Protein AF-A0A6G1IIV2-F1 (afdb_monomer_lite)

Foldseek 3Di:
DDPVPPDVVVLVVLVVVLVVLLVVLVVQLVVLPDDDPDDDPVSVVVSVVSNVVSVVSNVVSVVVVVVSVVVVVCCVVVPPPPPPDDVVVVVVVVVVVVVVVVVVVVVVPDPPPDDPDPDDDDDDD

Organism: NCBI:txid1168545

Sequence (125 aa):
MDPAKRNAAALHKRVDELVKYFIQHYQRVLQHAQEDQDSDYSRTAFKELSIKEDAMALVTTAQNTSMLIRDLQELWLFGSLDTLTDPADEEADKAKTLEIARLIETLATMPPKLLPQDGAREGET

Radius of gyration: 35.94 Å; chains: 1; bounding box: 97×42×79 Å

pLDDT: mean 77.43, std 17.55, range [36.38, 96.81]

Structure (mmCIF, N/CA/C/O backbone):
data_AF-A0A6G1IIV2-F1
#
_entry.id   AF-A0A6G1IIV2-F1
#
loop_
_atom_site.group_PDB
_atom_site.id
_atom_site.type_symbol
_atom_site.label_atom_id
_atom_site.label_alt_id
_atom_site.label_comp_id
_atom_site.label_asym_id
_atom_site.label_entity_id
_atom_site.label_seq_id
_atom_site.pdbx_PDB_ins_code
_atom_site.Cartn_x
_atom_site.Cartn_y
_atom_site.Cartn_z
_atom_site.occupancy
_atom_site.B_iso_or_equiv
_atom_site.auth_seq_id
_atom_site.auth_comp_id
_atom_site.auth_asym_id
_atom_site.auth_atom_id
_atom_site.pdbx_PDB_model_num
ATOM 1 N N . MET A 1 1 ? 21.285 1.313 -9.386 1.00 43.56 1 MET A N 1
ATOM 2 C CA . MET A 1 1 ? 20.020 0.639 -9.012 1.00 43.56 1 MET A CA 1
ATOM 3 C C . MET A 1 1 ? 19.660 -0.302 -10.149 1.00 43.56 1 MET A C 1
ATOM 5 O O . MET A 1 1 ? 19.750 0.129 -11.287 1.00 43.56 1 MET A O 1
ATOM 9 N N . ASP A 1 2 ? 19.360 -1.569 -9.862 1.00 37.19 2 ASP A N 1
ATOM 10 C CA . ASP A 1 2 ? 19.326 -2.653 -10.858 1.00 37.19 2 ASP A CA 1
ATOM 11 C C . ASP A 1 2 ? 17.887 -2.907 -11.385 1.00 37.19 2 ASP A C 1
ATOM 13 O O . ASP A 1 2 ? 17.022 -3.324 -10.603 1.00 37.19 2 ASP A O 1
ATOM 17 N N . PRO A 1 3 ? 17.588 -2.626 -12.669 1.00 52.75 3 PRO A N 1
ATOM 18 C CA . PRO A 1 3 ? 16.234 -2.658 -13.237 1.00 52.75 3 PRO A CA 1
ATOM 19 C C . PRO A 1 3 ? 15.627 -4.067 -13.330 1.00 52.75 3 PRO A C 1
ATOM 21 O O . PRO A 1 3 ? 14.405 -4.206 -13.320 1.00 52.75 3 PRO A O 1
ATOM 24 N N . ALA A 1 4 ? 16.448 -5.122 -13.318 1.00 47.78 4 ALA A N 1
ATOM 25 C CA . ALA A 1 4 ? 16.001 -6.514 -13.428 1.00 47.78 4 ALA A CA 1
ATOM 26 C C . ALA A 1 4 ? 15.231 -7.034 -12.192 1.00 47.78 4 ALA A C 1
ATOM 28 O O . ALA A 1 4 ? 14.590 -8.082 -12.247 1.00 47.78 4 ALA A O 1
ATOM 29 N N . LYS A 1 5 ? 15.264 -6.304 -11.067 1.00 49.09 5 LYS A N 1
ATOM 30 C CA . LYS A 1 5 ? 14.546 -6.664 -9.829 1.00 49.09 5 LYS A CA 1
ATOM 31 C C . LYS A 1 5 ? 13.143 -6.053 -9.721 1.00 49.09 5 LYS A C 1
ATOM 33 O O . LYS A 1 5 ? 12.403 -6.409 -8.803 1.00 49.09 5 LYS A O 1
ATOM 38 N N . ARG A 1 6 ? 12.733 -5.184 -10.656 1.00 57.06 6 ARG A N 1
ATOM 39 C CA . ARG A 1 6 ? 11.341 -4.714 -10.789 1.00 57.06 6 ARG A CA 1
ATOM 40 C C . ARG A 1 6 ? 10.498 -5.805 -11.468 1.00 57.06 6 ARG A C 1
ATOM 42 O O . ARG A 1 6 ? 10.149 -5.724 -12.637 1.00 57.06 6 ARG A O 1
ATOM 49 N N . ASN A 1 7 ? 10.206 -6.865 -10.716 1.00 66.69 7 ASN A N 1
ATOM 50 C CA . ASN A 1 7 ? 9.341 -7.965 -11.136 1.00 66.69 7 ASN A CA 1
ATOM 51 C C . ASN A 1 7 ? 7.870 -7.514 -11.064 1.00 66.69 7 ASN A C 1
ATOM 53 O O . ASN A 1 7 ? 7.401 -7.143 -9.987 1.00 66.69 7 ASN A O 1
ATOM 57 N N . ALA A 1 8 ? 7.137 -7.564 -12.180 1.00 71.62 8 ALA A N 1
ATOM 58 C CA . ALA A 1 8 ? 5.707 -7.239 -12.246 1.00 71.62 8 ALA A CA 1
ATOM 59 C C . ALA A 1 8 ? 4.875 -7.953 -11.159 1.00 71.62 8 ALA A C 1
ATOM 61 O O . ALA A 1 8 ? 3.930 -7.380 -10.622 1.00 71.62 8 ALA A O 1
ATOM 62 N N . ALA A 1 9 ? 5.274 -9.160 -10.744 1.00 75.19 9 ALA A N 1
ATOM 63 C CA . ALA A 1 9 ? 4.631 -9.886 -9.652 1.00 75.19 9 ALA A CA 1
ATOM 64 C C . ALA A 1 9 ? 4.723 -9.157 -8.297 1.00 75.19 9 ALA A C 1
ATOM 66 O O . ALA A 1 9 ? 3.773 -9.177 -7.517 1.00 75.19 9 ALA A O 1
ATOM 67 N N . ALA A 1 10 ? 5.842 -8.482 -8.009 1.00 80.00 10 ALA A N 1
ATOM 68 C CA . ALA A 1 10 ? 6.000 -7.704 -6.780 1.00 80.00 10 ALA A CA 1
ATOM 69 C C . ALA A 1 10 ? 5.112 -6.450 -6.785 1.00 80.00 10 ALA A C 1
ATOM 71 O O . ALA A 1 10 ? 4.582 -6.067 -5.743 1.00 80.00 10 ALA A O 1
ATOM 72 N N . LEU A 1 11 ? 4.913 -5.843 -7.960 1.00 83.38 11 LEU A N 1
ATOM 73 C CA . LEU A 1 11 ? 4.000 -4.718 -8.129 1.00 83.38 11 LEU A CA 1
ATOM 74 C C . LEU A 1 11 ? 2.549 -5.141 -7.884 1.00 83.38 11 LEU A C 1
ATOM 76 O O . LEU A 1 11 ? 1.868 -4.513 -7.079 1.00 83.38 11 LEU A O 1
ATOM 80 N N . HIS A 1 12 ? 2.101 -6.218 -8.535 1.00 85.62 12 HIS A N 1
ATOM 81 C CA . HIS A 1 12 ? 0.754 -6.755 -8.335 1.00 85.62 12 HIS A CA 1
ATOM 82 C C . HIS A 1 12 ? 0.499 -7.094 -6.867 1.00 85.62 12 HIS A C 1
ATOM 84 O O . HIS A 1 12 ? -0.488 -6.638 -6.301 1.00 85.62 12 HIS A O 1
ATOM 90 N N . LYS A 1 13 ? 1.454 -7.761 -6.209 1.00 89.44 13 LYS A N 1
ATOM 91 C CA . LYS A 1 13 ? 1.370 -8.041 -4.773 1.00 89.44 13 LYS A CA 1
ATOM 92 C C . LYS A 1 13 ? 1.197 -6.767 -3.936 1.00 89.44 13 LYS A C 1
ATOM 94 O O . LYS A 1 13 ? 0.378 -6.748 -3.023 1.00 89.44 13 LYS A O 1
ATOM 99 N N . ARG A 1 14 ? 1.938 -5.697 -4.245 1.00 88.12 14 ARG A N 1
ATOM 100 C CA . ARG A 1 14 ? 1.838 -4.413 -3.527 1.00 88.12 14 ARG A CA 1
ATOM 101 C C . ARG A 1 14 ? 0.482 -3.733 -3.752 1.00 88.12 14 ARG A C 1
ATOM 103 O O . ARG A 1 14 ? -0.053 -3.144 -2.818 1.00 88.12 14 ARG A O 1
ATOM 110 N N . VAL A 1 15 ? -0.085 -3.833 -4.956 1.00 92.06 15 VAL A N 1
ATOM 111 C CA . VAL A 1 15 ? -1.449 -3.357 -5.251 1.00 92.06 15 VAL A CA 1
ATOM 112 C C . VAL A 1 15 ? -2.480 -4.141 -4.439 1.00 92.06 15 VAL A C 1
ATOM 114 O O . VAL A 1 15 ? -3.311 -3.532 -3.767 1.00 92.06 15 VAL A O 1
ATOM 117 N N . ASP A 1 16 ? -2.390 -5.471 -4.438 1.00 94.38 16 ASP A N 1
ATOM 118 C CA . ASP A 1 16 ? -3.313 -6.338 -3.698 1.00 94.38 16 ASP A CA 1
ATOM 119 C C . ASP A 1 16 ? -3.262 -6.066 -2.188 1.00 94.38 16 ASP A C 1
ATOM 121 O O . ASP A 1 16 ? -4.296 -5.998 -1.521 1.00 94.38 16 ASP A O 1
ATOM 125 N N . GLU A 1 17 ? -2.061 -5.857 -1.641 1.00 95.25 17 GLU A N 1
ATOM 126 C CA . GLU A 1 17 ? -1.867 -5.473 -0.242 1.00 95.25 17 GLU A CA 1
ATOM 127 C C . GLU A 1 17 ? -2.525 -4.124 0.077 1.00 95.25 17 GLU A C 1
ATOM 129 O O . GLU A 1 17 ? -3.247 -4.029 1.068 1.00 95.25 17 GLU A O 1
ATOM 134 N N . LEU A 1 18 ? -2.349 -3.100 -0.766 1.00 94.44 18 LEU A N 1
ATOM 135 C CA . LEU A 1 18 ? -2.985 -1.791 -0.566 1.00 94.44 18 LEU A CA 1
ATOM 136 C C . LEU A 1 18 ? -4.513 -1.885 -0.586 1.00 94.44 18 LEU A C 1
ATOM 138 O O . LEU A 1 18 ? -5.171 -1.345 0.303 1.00 94.44 18 LEU A O 1
ATOM 142 N N . VAL A 1 19 ? -5.083 -2.605 -1.558 1.00 94.56 19 VAL A N 1
ATOM 143 C CA . VAL A 1 19 ? -6.535 -2.832 -1.640 1.00 94.56 19 VAL A CA 1
ATOM 144 C C . VAL A 1 19 ? -7.035 -3.551 -0.388 1.00 94.56 19 VAL A C 1
ATOM 146 O O . VAL A 1 19 ? -8.034 -3.145 0.210 1.00 94.56 19 VAL A O 1
ATOM 149 N N . LYS A 1 20 ? -6.314 -4.585 0.055 1.00 96.81 20 LYS A N 1
ATOM 150 C CA . LYS A 1 20 ? -6.633 -5.307 1.287 1.00 96.81 20 LYS A CA 1
ATOM 151 C C . LYS A 1 20 ? -6.607 -4.383 2.505 1.00 96.81 20 LYS A C 1
ATOM 153 O O . LYS A 1 20 ? -7.542 -4.440 3.301 1.00 96.81 20 LYS A O 1
ATOM 158 N N . TYR A 1 21 ? -5.598 -3.523 2.645 1.00 95.44 21 TYR A N 1
ATOM 159 C CA . TYR A 1 21 ? -5.511 -2.584 3.767 1.00 95.44 21 TYR A CA 1
ATOM 160 C C . TYR A 1 21 ? -6.653 -1.568 3.766 1.00 95.44 21 TYR A C 1
ATOM 162 O O . TYR A 1 21 ? -7.255 -1.347 4.815 1.00 95.44 21 TYR A O 1
ATOM 170 N N . PHE A 1 22 ? -7.033 -1.021 2.607 1.00 94.88 22 PHE A N 1
ATOM 171 C CA . PHE A 1 22 ? -8.199 -0.137 2.508 1.00 94.88 22 PHE A CA 1
ATOM 172 C C . PHE A 1 22 ? -9.474 -0.798 3.028 1.00 94.88 22 PHE A C 1
ATOM 174 O O . PHE A 1 22 ? -10.173 -0.226 3.864 1.00 94.88 22 PHE A O 1
ATOM 181 N N . ILE A 1 23 ? -9.756 -2.014 2.554 1.00 96.19 23 ILE A N 1
ATOM 182 C CA . ILE A 1 23 ? -10.950 -2.761 2.959 1.00 96.19 23 ILE A CA 1
ATOM 183 C C . ILE A 1 23 ? -10.898 -3.061 4.459 1.00 96.19 23 ILE A C 1
ATOM 185 O O . ILE A 1 23 ? -11.888 -2.854 5.157 1.00 96.19 23 ILE A O 1
ATOM 189 N N . GLN A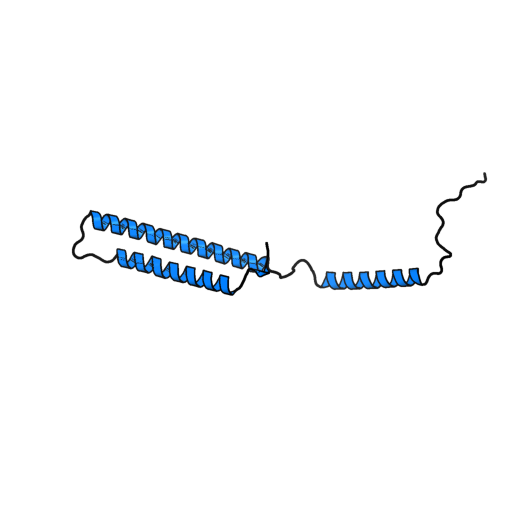 1 24 ? -9.748 -3.507 4.969 1.00 96.31 24 GLN A N 1
ATOM 190 C CA . GLN A 1 24 ? -9.584 -3.861 6.377 1.00 96.31 24 GLN A CA 1
ATOM 191 C C . GLN A 1 24 ? -9.779 -2.664 7.311 1.00 96.31 24 GLN A C 1
ATOM 193 O O . GLN A 1 24 ? -10.544 -2.775 8.267 1.00 96.31 24 GLN A O 1
ATOM 198 N N . HIS A 1 25 ? -9.135 -1.525 7.045 1.00 93.88 25 HIS A N 1
ATOM 199 C CA . HIS A 1 25 ? -9.285 -0.334 7.887 1.00 93.88 25 HIS A CA 1
ATOM 200 C C . HIS A 1 25 ? -10.711 0.213 7.834 1.00 93.88 25 HIS A C 1
ATOM 202 O O . HIS A 1 25 ? -11.287 0.522 8.873 1.00 93.88 25 HIS A O 1
ATOM 208 N N . TYR A 1 26 ? -11.332 0.241 6.652 1.00 94.00 26 TYR A N 1
ATOM 209 C CA . TYR A 1 26 ? -12.725 0.662 6.528 1.00 94.00 26 TYR A CA 1
ATOM 210 C C . TYR A 1 26 ? -13.686 -0.256 7.301 1.00 94.00 26 TYR A C 1
ATOM 212 O O . TYR A 1 26 ? -14.555 0.219 8.031 1.00 94.00 26 TYR A O 1
ATOM 220 N N . GLN A 1 27 ? -13.503 -1.576 7.201 1.00 94.94 27 GLN A N 1
ATOM 221 C CA . GLN A 1 27 ? -14.303 -2.546 7.951 1.00 94.94 27 GLN A CA 1
ATOM 222 C C . GLN A 1 27 ? -14.145 -2.386 9.464 1.00 94.94 27 GLN A C 1
ATOM 224 O O . GLN A 1 27 ? -15.140 -2.478 10.180 1.00 94.94 27 GLN A O 1
ATOM 229 N N . ARG A 1 28 ? -12.933 -2.120 9.961 1.00 94.00 28 ARG A N 1
ATOM 230 C CA . ARG A 1 28 ? -12.700 -1.890 11.394 1.00 94.00 28 ARG A CA 1
ATOM 231 C C . ARG A 1 28 ? -13.371 -0.617 11.895 1.00 94.00 28 ARG A C 1
ATOM 233 O O . ARG A 1 28 ? -14.040 -0.664 12.922 1.00 94.00 28 ARG A O 1
ATOM 240 N N . VAL A 1 29 ? -13.302 0.481 11.135 1.00 93.56 29 VAL A N 1
ATOM 241 C CA . VAL A 1 29 ? -14.046 1.711 11.463 1.00 93.56 29 VAL A CA 1
ATOM 242 C C . VAL A 1 29 ? -15.539 1.415 11.601 1.00 93.56 29 VAL A C 1
ATOM 244 O O . VAL A 1 29 ? -16.154 1.821 12.584 1.00 93.56 29 VAL A O 1
ATOM 247 N N . LEU A 1 30 ? -16.116 0.659 10.660 1.00 92.81 30 LEU A N 1
ATOM 248 C CA . LEU A 1 30 ? -17.523 0.265 10.738 1.00 92.81 30 LEU A CA 1
ATOM 249 C C . LEU A 1 30 ? -17.820 -0.626 11.947 1.00 92.81 30 LEU A C 1
ATOM 251 O O . LEU A 1 30 ? -18.854 -0.440 12.578 1.00 92.81 30 LEU A O 1
ATOM 255 N N . GLN A 1 31 ? -16.932 -1.562 12.292 1.00 91.38 31 GLN A N 1
ATOM 256 C CA . GLN A 1 31 ? -17.082 -2.409 13.481 1.00 91.38 31 GLN A CA 1
ATOM 257 C C . GLN A 1 31 ? -17.066 -1.585 14.773 1.00 91.38 31 GLN A C 1
ATOM 259 O O . GLN A 1 31 ? -17.896 -1.810 15.649 1.00 91.38 31 GLN A O 1
ATOM 264 N N . HIS A 1 32 ? -16.166 -0.607 14.889 1.00 88.81 32 HIS A N 1
ATOM 265 C CA . HIS A 1 32 ? -16.091 0.264 16.062 1.00 88.81 32 HIS A CA 1
ATOM 266 C C . HIS A 1 32 ? -17.272 1.235 16.164 1.00 88.81 32 HIS A C 1
ATOM 268 O O . HIS A 1 32 ? -17.680 1.577 17.274 1.00 88.81 32 HIS A O 1
ATOM 274 N N . ALA A 1 33 ? -17.839 1.643 15.027 1.00 87.56 33 ALA A N 1
ATOM 275 C CA . ALA A 1 33 ? -18.990 2.537 14.959 1.00 87.56 33 ALA A CA 1
ATOM 276 C C . ALA A 1 33 ? -20.334 1.862 15.292 1.00 87.56 33 ALA A C 1
ATOM 278 O O . ALA A 1 33 ? -21.335 2.563 15.426 1.00 87.56 33 ALA A O 1
ATOM 279 N N . GLN A 1 34 ? -20.388 0.531 15.427 1.00 87.75 34 GLN A N 1
ATOM 280 C CA . GLN A 1 34 ? -21.614 -0.149 15.849 1.00 87.75 34 GLN A CA 1
ATOM 281 C C . GLN A 1 34 ? -21.982 0.236 17.290 1.00 87.75 34 GLN A C 1
ATOM 283 O O . GLN A 1 34 ? -21.126 0.267 18.184 1.00 87.75 34 GLN A O 1
ATOM 288 N N . GLU A 1 35 ? -23.267 0.535 17.503 1.00 77.06 35 GLU A N 1
ATOM 289 C CA . GLU A 1 35 ? -23.821 0.829 18.825 1.00 77.06 35 GLU A CA 1
ATOM 290 C C . GLU A 1 35 ? -23.762 -0.417 19.715 1.00 77.06 35 GLU A C 1
ATOM 292 O O . GLU A 1 35 ? -24.230 -1.493 19.341 1.00 77.06 35 GLU A O 1
ATOM 297 N N . ASP A 1 36 ? -23.194 -0.255 20.913 1.00 79.69 36 ASP A N 1
ATOM 298 C CA . ASP A 1 36 ? -23.258 -1.285 21.950 1.00 79.69 36 ASP A CA 1
ATOM 299 C C . ASP A 1 36 ? -24.536 -1.071 22.768 1.00 79.69 36 ASP A C 1
ATOM 301 O O . ASP A 1 36 ? -24.835 0.057 23.159 1.00 79.69 36 ASP A O 1
ATOM 305 N N . GLN A 1 37 ? -25.246 -2.157 23.089 1.00 73.62 37 GLN A N 1
ATOM 306 C CA . GLN A 1 37 ? -26.417 -2.110 23.977 1.00 73.62 37 GLN A CA 1
ATOM 307 C C . GLN A 1 37 ? -26.070 -1.651 25.406 1.00 73.62 37 GLN A C 1
ATOM 309 O O . GLN A 1 37 ? -26.904 -1.016 26.040 1.00 73.62 37 GLN A O 1
ATOM 314 N N . ASP A 1 38 ? -24.840 -1.903 25.873 1.00 71.75 38 ASP A N 1
ATOM 315 C CA . ASP A 1 38 ? -24.334 -1.500 27.194 1.00 71.75 38 ASP A CA 1
ATOM 316 C C . ASP A 1 38 ? -23.010 -0.724 27.049 1.00 71.75 38 ASP A C 1
ATOM 318 O O . ASP A 1 38 ? -21.905 -1.272 27.145 1.00 71.75 38 ASP A O 1
ATOM 322 N N . SER A 1 39 ? -23.124 0.572 26.756 1.00 75.94 39 SER A N 1
ATOM 323 C CA . SER A 1 39 ? -21.997 1.491 26.571 1.00 75.94 39 SER A CA 1
ATOM 324 C C . SER A 1 39 ? -21.633 2.196 27.886 1.00 75.94 39 SER A C 1
ATOM 326 O O . SER A 1 39 ? -22.434 2.932 28.454 1.00 75.94 39 SER A O 1
ATOM 328 N N . ASP A 1 40 ? -20.399 1.987 28.353 1.00 87.75 40 ASP A N 1
ATOM 329 C CA . ASP A 1 40 ? -19.781 2.751 29.447 1.00 87.75 40 ASP A CA 1
ATOM 330 C C . ASP A 1 40 ? -18.861 3.848 28.876 1.00 87.75 40 ASP A C 1
ATOM 332 O O . ASP A 1 40 ? -18.298 3.689 27.787 1.00 87.75 40 ASP A O 1
ATOM 336 N N . TYR A 1 41 ? -18.658 4.946 29.608 1.00 87.38 41 TYR A N 1
ATOM 337 C CA . TYR A 1 41 ? -17.875 6.105 29.163 1.00 87.38 41 TYR A CA 1
ATOM 338 C C . TYR A 1 41 ? -16.461 5.711 28.716 1.00 87.38 41 TYR A C 1
ATOM 340 O O . TYR A 1 41 ? -16.000 6.119 27.649 1.00 87.38 41 TYR A O 1
ATOM 348 N N . SER A 1 42 ? -15.787 4.851 29.486 1.00 90.38 42 SER A N 1
ATOM 349 C CA . SER A 1 42 ? -14.451 4.354 29.140 1.00 90.38 42 SER A CA 1
ATOM 350 C C . SER A 1 42 ? -14.441 3.531 27.848 1.00 90.38 42 SER A C 1
ATOM 352 O O . SER A 1 42 ? -13.491 3.621 27.072 1.00 90.38 42 SER A O 1
ATOM 354 N N . ARG A 1 43 ? -15.505 2.761 27.578 1.00 87.12 43 ARG A N 1
ATOM 355 C CA . ARG A 1 43 ? -15.635 1.967 26.344 1.00 87.12 43 ARG A CA 1
ATOM 356 C C . ARG A 1 43 ? -15.870 2.864 25.135 1.00 87.12 43 ARG A C 1
ATOM 358 O O . ARG A 1 43 ? -15.275 2.632 24.087 1.00 87.12 43 ARG A O 1
ATOM 365 N N . THR A 1 44 ? -16.682 3.905 25.287 1.00 89.31 44 THR A N 1
ATOM 366 C CA . THR A 1 44 ? -16.935 4.887 24.225 1.00 89.31 44 THR A CA 1
ATOM 367 C C . THR A 1 44 ? -15.682 5.684 23.885 1.00 89.31 44 THR A C 1
ATOM 369 O O . THR A 1 44 ? -15.350 5.808 22.709 1.00 89.31 44 THR A O 1
ATOM 372 N N . ALA A 1 45 ? -14.929 6.142 24.890 1.00 91.06 45 ALA A N 1
ATOM 373 C CA . ALA A 1 45 ? -13.656 6.828 24.669 1.00 91.06 45 ALA A CA 1
ATOM 374 C C . ALA A 1 45 ? -12.631 5.932 23.948 1.00 91.06 45 ALA A C 1
ATOM 376 O O . ALA A 1 45 ? -11.933 6.385 23.042 1.00 91.06 45 ALA A O 1
ATOM 377 N N . PHE A 1 46 ? -12.571 4.643 24.306 1.00 91.12 46 PHE A N 1
ATOM 378 C CA . PHE A 1 46 ? -11.722 3.678 23.608 1.00 91.12 46 PHE A CA 1
ATOM 379 C C . PHE A 1 46 ? -12.155 3.482 22.149 1.00 91.12 46 PHE A C 1
ATOM 381 O O . PHE A 1 46 ? -11.315 3.542 21.255 1.00 91.12 46 PHE A O 1
ATOM 388 N N . LYS A 1 47 ? -13.460 3.322 21.885 1.00 90.81 47 LYS A N 1
ATOM 389 C CA . LYS A 1 47 ? -13.994 3.225 20.516 1.00 90.81 47 LYS A CA 1
ATOM 390 C C . LYS A 1 47 ? -13.663 4.462 19.682 1.00 90.81 47 LYS A C 1
ATOM 392 O O . LYS A 1 47 ? -13.260 4.322 18.531 1.00 90.81 47 LYS A O 1
ATOM 397 N N . GLU A 1 48 ? -13.799 5.658 20.251 1.00 91.75 48 GLU A N 1
ATOM 398 C CA . GLU A 1 48 ? -13.451 6.905 19.565 1.00 91.75 48 GLU A CA 1
ATOM 399 C C . GLU A 1 48 ? -11.969 6.935 19.168 1.00 91.75 48 GLU A C 1
ATOM 401 O O . GLU A 1 48 ? -11.636 7.305 18.038 1.00 91.75 48 GLU A O 1
ATOM 406 N N . LEU A 1 49 ? -11.079 6.508 20.070 1.00 94.25 49 LEU A N 1
ATOM 407 C CA . LEU A 1 49 ? -9.653 6.394 19.777 1.00 94.25 49 LEU A CA 1
ATOM 408 C C . LEU A 1 49 ? -9.393 5.389 18.647 1.00 94.25 49 LEU A C 1
ATOM 410 O O . LEU A 1 49 ? -8.718 5.741 17.682 1.00 94.25 49 LEU A O 1
ATOM 414 N N . SER A 1 50 ? -9.974 4.187 18.712 1.00 94.38 50 SER A N 1
ATOM 415 C CA . SER A 1 50 ? -9.801 3.164 17.669 1.00 94.38 50 SER A CA 1
ATOM 416 C C . SER A 1 50 ? -10.301 3.634 16.299 1.00 94.38 50 SER A C 1
ATOM 418 O O . SER A 1 50 ? -9.628 3.429 15.292 1.00 94.38 50 SER A O 1
ATOM 420 N N . ILE A 1 51 ? -11.434 4.346 16.246 1.00 94.25 51 ILE A N 1
ATOM 421 C CA . ILE A 1 51 ? -11.939 4.947 15.000 1.00 94.25 51 ILE A CA 1
ATOM 422 C C . ILE A 1 51 ? -10.933 5.957 14.436 1.00 94.25 51 ILE A C 1
ATOM 424 O O . ILE A 1 51 ? -10.669 5.956 13.233 1.00 94.25 51 ILE A O 1
ATOM 428 N N . LYS A 1 52 ? -10.356 6.817 15.286 1.00 95.62 52 LYS A N 1
ATOM 429 C CA . LYS A 1 52 ? -9.342 7.798 14.867 1.00 95.62 52 LYS A CA 1
ATOM 430 C C . LYS A 1 52 ? -8.075 7.121 14.345 1.00 95.62 52 LYS A C 1
ATOM 432 O O . LYS A 1 52 ? -7.528 7.561 13.335 1.00 95.62 52 LYS A O 1
ATOM 437 N N . GLU A 1 53 ? -7.624 6.060 15.004 1.00 95.88 53 GLU A N 1
ATOM 438 C CA . GLU A 1 53 ? -6.456 5.281 14.589 1.00 95.88 53 GLU A CA 1
ATOM 439 C C . GLU A 1 53 ? -6.667 4.623 13.221 1.00 95.88 53 GLU A C 1
ATOM 441 O O . GLU A 1 53 ? -5.857 4.828 12.314 1.00 95.88 53 GLU A O 1
ATOM 446 N N . ASP A 1 54 ? -7.775 3.903 13.024 1.00 95.06 54 ASP A N 1
ATOM 447 C CA . ASP A 1 54 ? -8.058 3.262 11.736 1.00 95.06 54 ASP A CA 1
ATOM 448 C C . ASP A 1 54 ? -8.320 4.284 10.617 1.00 95.06 54 ASP A C 1
ATOM 450 O O . ASP A 1 54 ? -7.917 4.062 9.472 1.00 95.06 54 ASP A O 1
ATOM 454 N N . ALA A 1 55 ? -8.915 5.442 10.925 1.00 94.38 55 ALA A N 1
ATOM 455 C CA . ALA A 1 55 ? -9.058 6.532 9.961 1.00 94.38 55 ALA A CA 1
ATOM 456 C C . ALA A 1 55 ? -7.692 7.088 9.515 1.00 94.38 55 ALA A C 1
ATOM 458 O O . ALA A 1 55 ? -7.466 7.301 8.321 1.00 94.38 55 ALA A O 1
ATOM 459 N N . MET A 1 56 ? -6.745 7.274 10.442 1.00 96.56 56 MET A N 1
ATOM 460 C CA . MET A 1 56 ? -5.371 7.672 10.102 1.00 96.56 56 MET A CA 1
ATOM 461 C C . MET A 1 56 ? -4.632 6.589 9.306 1.00 96.56 56 MET A C 1
ATOM 463 O O . MET A 1 56 ? -3.877 6.906 8.379 1.00 96.56 56 MET A O 1
ATOM 467 N N . ALA A 1 57 ? -4.867 5.313 9.611 1.00 94.75 57 ALA A N 1
ATOM 468 C CA . ALA A 1 57 ? -4.307 4.204 8.847 1.00 94.75 57 ALA A CA 1
ATOM 469 C C . ALA A 1 57 ? -4.843 4.171 7.401 1.00 94.75 57 ALA A C 1
ATOM 471 O O . ALA A 1 57 ? -4.082 3.933 6.457 1.00 94.75 57 ALA A O 1
ATOM 472 N N . LEU A 1 58 ? -6.121 4.509 7.195 1.00 95.31 58 LEU A N 1
ATOM 473 C CA . LEU A 1 58 ? -6.714 4.669 5.865 1.00 95.31 58 LEU A CA 1
ATOM 474 C C . LEU A 1 58 ? -6.049 5.812 5.077 1.00 95.31 58 LEU A C 1
ATOM 476 O O . LEU A 1 58 ? -5.684 5.631 3.914 1.00 95.31 58 LEU A O 1
ATOM 480 N N . VAL A 1 59 ? -5.819 6.964 5.720 1.00 96.25 59 VAL A N 1
ATOM 481 C CA . VAL A 1 59 ? -5.094 8.097 5.111 1.00 96.25 59 VAL A CA 1
ATOM 482 C C . VAL A 1 59 ? -3.669 7.696 4.727 1.00 96.25 59 VAL A C 1
ATOM 484 O O . VAL A 1 59 ? -3.229 7.967 3.610 1.00 96.25 59 VAL A O 1
ATOM 487 N N . THR A 1 60 ? -2.964 6.990 5.610 1.00 96.12 60 THR A N 1
ATOM 488 C CA . THR A 1 60 ? -1.614 6.471 5.333 1.00 96.12 60 THR A CA 1
ATOM 489 C C . THR A 1 60 ? -1.617 5.511 4.138 1.00 96.12 60 THR A C 1
ATOM 491 O O . THR A 1 60 ? -0.755 5.589 3.264 1.00 96.12 60 THR A O 1
ATOM 494 N N . THR A 1 61 ? -2.622 4.637 4.038 1.00 96.31 61 THR A N 1
ATOM 495 C CA . THR A 1 61 ? -2.778 3.712 2.902 1.00 96.31 61 THR A CA 1
ATOM 496 C C . THR A 1 61 ? -2.994 4.470 1.584 1.00 96.31 61 THR A C 1
ATOM 498 O O . THR A 1 61 ? -2.405 4.121 0.555 1.00 96.31 61 THR A O 1
ATOM 501 N N . ALA A 1 62 ? -3.755 5.569 1.608 1.00 95.94 62 ALA A N 1
ATOM 502 C CA . ALA A 1 62 ? -3.919 6.452 0.453 1.00 95.94 62 ALA A CA 1
ATOM 503 C C . ALA A 1 62 ? -2.616 7.156 0.051 1.00 95.94 62 ALA A C 1
ATOM 505 O O . ALA A 1 62 ? -2.289 7.214 -1.136 1.00 95.94 62 ALA A O 1
ATOM 506 N N . GLN A 1 63 ? -1.823 7.618 1.019 1.00 96.56 63 GLN A N 1
ATOM 507 C CA . GLN A 1 63 ? -0.499 8.187 0.749 1.00 96.56 63 GLN A CA 1
ATOM 508 C C . GLN A 1 63 ? 0.445 7.154 0.118 1.00 96.56 63 GLN A C 1
ATOM 510 O O . GLN A 1 63 ? 1.087 7.449 -0.889 1.00 96.56 63 GLN A O 1
ATOM 515 N N . ASN A 1 64 ? 0.466 5.923 0.635 1.00 93.62 64 ASN A N 1
ATOM 516 C CA . ASN A 1 64 ? 1.250 4.826 0.060 1.00 93.62 64 ASN A CA 1
ATOM 517 C C . ASN A 1 64 ? 0.815 4.483 -1.373 1.00 93.62 64 ASN A C 1
ATOM 519 O O . ASN A 1 64 ? 1.652 4.150 -2.212 1.00 93.62 64 ASN A O 1
ATOM 523 N N . THR A 1 65 ? -0.480 4.601 -1.673 1.00 94.06 65 THR A N 1
ATOM 524 C CA . THR A 1 65 ? -1.013 4.428 -3.033 1.00 94.06 65 THR A CA 1
ATOM 525 C C . THR A 1 65 ? -0.533 5.543 -3.963 1.00 94.06 65 THR A C 1
ATOM 527 O O . THR A 1 65 ? 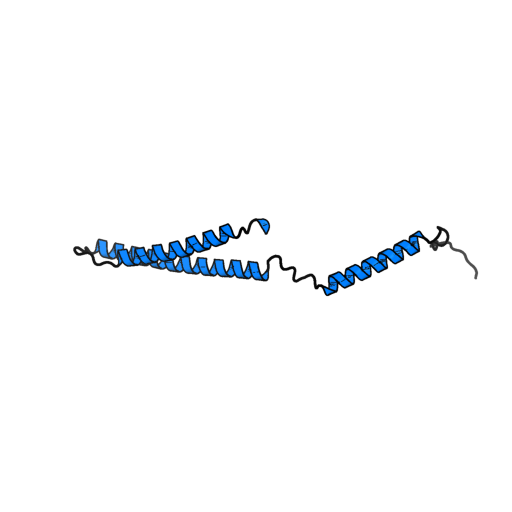-0.102 5.267 -5.078 1.00 94.06 65 THR A O 1
ATOM 530 N N . SER A 1 66 ? -0.532 6.794 -3.496 1.00 94.19 66 SER A N 1
ATOM 531 C CA . SER A 1 66 ? 0.023 7.926 -4.250 1.00 94.19 66 SER A CA 1
ATOM 532 C C . SER A 1 66 ? 1.518 7.741 -4.543 1.00 94.19 66 SER A C 1
ATOM 534 O O . SER A 1 66 ? 1.957 7.931 -5.678 1.00 94.19 66 SER A O 1
ATOM 536 N N . MET A 1 67 ? 2.295 7.268 -3.559 1.00 92.19 67 MET A N 1
ATOM 537 C CA . MET A 1 67 ? 3.702 6.907 -3.770 1.00 92.19 67 MET A CA 1
ATOM 538 C C . MET A 1 67 ? 3.858 5.804 -4.821 1.00 92.19 67 MET A C 1
ATOM 540 O O . MET A 1 67 ? 4.704 5.924 -5.698 1.00 92.19 67 MET A O 1
ATOM 544 N N . LEU A 1 68 ? 3.017 4.764 -4.786 1.00 90.12 68 LEU A N 1
ATOM 545 C CA . LEU A 1 68 ? 3.051 3.697 -5.787 1.00 90.12 68 LEU A CA 1
ATOM 546 C C . LEU A 1 68 ? 2.768 4.217 -7.203 1.00 90.12 68 LEU A C 1
ATOM 548 O O . LEU A 1 68 ? 3.442 3.820 -8.149 1.00 90.12 68 LEU A O 1
ATOM 552 N N . ILE A 1 69 ? 1.786 5.108 -7.358 1.00 90.25 69 ILE A N 1
ATOM 553 C CA . ILE A 1 69 ? 1.474 5.730 -8.652 1.00 90.25 69 ILE A CA 1
ATOM 554 C C . ILE A 1 69 ? 2.682 6.516 -9.163 1.00 90.25 69 ILE A C 1
ATOM 556 O O . ILE A 1 69 ? 3.034 6.395 -10.335 1.00 90.25 69 ILE A O 1
ATOM 560 N N . ARG A 1 70 ? 3.351 7.272 -8.289 1.00 89.69 70 ARG A N 1
ATOM 561 C CA . ARG A 1 70 ? 4.575 7.988 -8.650 1.00 89.69 70 ARG A CA 1
ATOM 562 C C . ARG A 1 70 ? 5.696 7.031 -9.057 1.00 89.69 70 ARG A C 1
ATOM 564 O O . ARG A 1 70 ? 6.304 7.251 -10.097 1.00 89.69 70 ARG A O 1
ATOM 571 N N . ASP A 1 71 ? 5.917 5.947 -8.313 1.00 85.50 71 ASP A N 1
ATOM 572 C CA . ASP A 1 71 ? 6.909 4.919 -8.664 1.00 85.50 71 ASP A CA 1
ATOM 573 C C . ASP A 1 71 ? 6.645 4.344 -10.070 1.00 85.50 71 ASP A C 1
ATOM 575 O O . ASP A 1 71 ? 7.588 4.067 -10.816 1.00 85.50 71 ASP A O 1
ATOM 579 N N . LEU A 1 72 ? 5.368 4.164 -10.434 1.00 84.88 72 LEU A N 1
ATOM 580 C CA . LEU A 1 72 ? 4.939 3.690 -11.752 1.00 84.88 72 LEU A CA 1
ATOM 581 C C . LEU A 1 72 ? 5.133 4.731 -12.849 1.00 84.88 72 LEU A C 1
ATOM 583 O O . LEU A 1 72 ? 5.585 4.384 -13.936 1.00 84.88 72 LEU A O 1
ATOM 587 N N . GLN A 1 73 ? 4.821 5.995 -12.572 1.00 86.75 73 GLN A N 1
ATOM 588 C CA . GLN A 1 73 ? 5.080 7.095 -13.498 1.00 86.75 73 GLN A CA 1
ATOM 589 C C . GLN A 1 73 ? 6.581 7.262 -13.742 1.00 86.75 73 GLN A C 1
ATOM 591 O O . GLN A 1 73 ? 6.994 7.394 -14.886 1.00 86.75 73 GLN A O 1
ATOM 596 N N . GLU A 1 74 ? 7.406 7.182 -12.699 1.00 83.62 74 GLU A N 1
ATOM 597 C CA . GLU A 1 74 ? 8.865 7.201 -12.821 1.00 83.62 74 GLU A CA 1
ATOM 598 C C . GLU A 1 74 ? 9.379 5.973 -13.585 1.00 83.62 74 GLU A C 1
ATOM 600 O O . GLU A 1 74 ? 10.284 6.093 -14.402 1.00 83.62 74 GLU A O 1
ATOM 605 N N . LEU A 1 75 ? 8.790 4.789 -13.382 1.00 80.00 75 LEU A N 1
ATOM 606 C CA . LEU A 1 75 ? 9.103 3.602 -14.186 1.00 80.00 75 LEU A CA 1
ATOM 607 C C . LEU A 1 75 ? 8.714 3.784 -15.652 1.00 80.00 75 LEU A C 1
ATOM 609 O O . LEU A 1 75 ? 9.415 3.284 -16.518 1.00 80.00 75 LEU A O 1
ATOM 613 N N . TRP A 1 76 ? 7.618 4.475 -15.941 1.00 78.06 76 TRP A N 1
ATOM 614 C CA . TRP A 1 76 ? 7.192 4.725 -17.313 1.00 78.06 76 TRP A CA 1
ATOM 615 C C . TRP A 1 76 ? 8.053 5.793 -18.001 1.00 78.06 76 TRP A C 1
ATOM 617 O O . TRP A 1 76 ? 8.470 5.595 -19.136 1.00 78.06 76 TRP A O 1
ATOM 627 N N . LEU A 1 77 ? 8.370 6.888 -17.304 1.00 75.81 77 LEU A N 1
ATOM 628 C CA . LEU A 1 77 ? 9.174 8.002 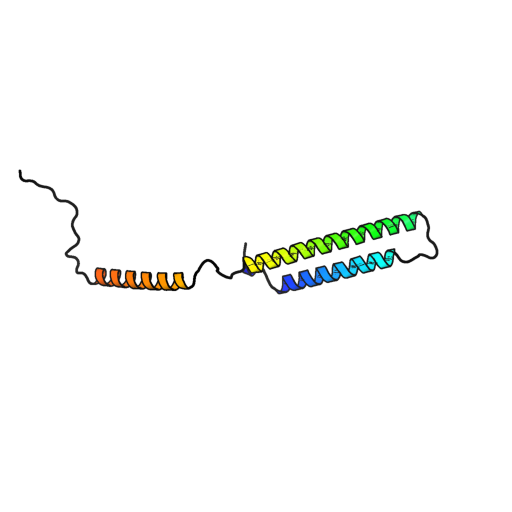-17.824 1.00 75.81 77 LEU A CA 1
ATOM 629 C C . LEU A 1 77 ? 10.673 7.686 -17.906 1.00 75.81 77 LEU A C 1
ATOM 631 O O . LEU A 1 77 ? 11.351 8.191 -18.792 1.00 75.81 77 LEU A O 1
ATOM 635 N N . PHE A 1 78 ? 11.190 6.877 -16.980 1.00 69.88 78 PHE A N 1
ATOM 636 C 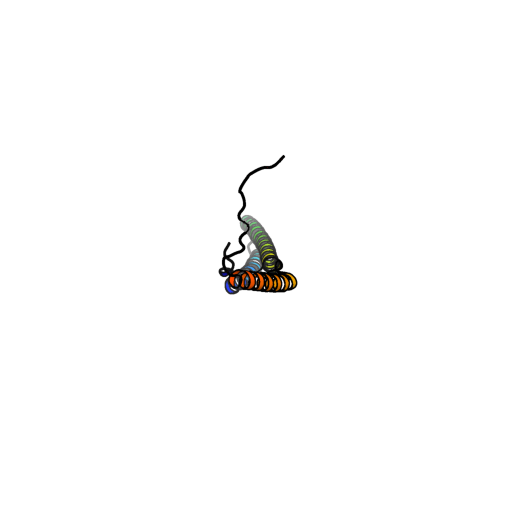CA . PHE A 1 78 ? 12.615 6.536 -16.863 1.00 69.88 78 PHE A CA 1
ATOM 637 C C . PHE A 1 78 ? 12.872 5.029 -16.975 1.00 69.88 78 PHE A C 1
ATOM 639 O O . PHE A 1 78 ? 13.931 4.530 -16.587 1.00 69.88 78 PHE A O 1
ATOM 646 N N . GLY A 1 79 ? 11.879 4.278 -17.448 1.00 66.94 79 GLY A N 1
ATOM 647 C CA . GLY A 1 79 ? 12.043 2.881 -17.834 1.00 66.94 79 GLY A CA 1
ATOM 648 C C . GLY A 1 79 ? 12.991 2.758 -19.019 1.00 66.94 79 GLY A C 1
ATOM 649 O O . GLY A 1 79 ? 13.407 3.755 -19.593 1.00 66.94 79 GLY A O 1
ATOM 650 N N . SER A 1 80 ? 13.324 1.529 -19.414 1.00 58.91 80 SER A N 1
ATOM 651 C CA . SER A 1 80 ? 14.290 1.228 -20.485 1.00 58.91 80 SER A CA 1
ATOM 652 C C . SER A 1 80 ? 13.860 1.660 -21.898 1.00 58.91 80 SER A C 1
ATOM 654 O O . SER A 1 80 ? 14.313 1.064 -22.874 1.00 58.91 80 SER A O 1
ATOM 656 N N . LEU A 1 81 ? 12.952 2.626 -22.030 1.00 49.22 81 LEU A N 1
ATOM 657 C CA . LEU A 1 81 ? 12.769 3.327 -23.283 1.00 49.22 81 LEU A CA 1
ATOM 658 C C . LEU A 1 81 ? 13.967 4.268 -23.408 1.00 49.22 81 LEU A C 1
ATOM 660 O O . LEU A 1 81 ? 14.022 5.312 -22.764 1.00 49.22 81 LEU A O 1
ATOM 664 N N . ASP A 1 82 ? 14.972 3.824 -24.155 1.00 53.62 82 ASP A N 1
ATOM 665 C CA . ASP A 1 82 ? 16.118 4.644 -24.514 1.00 53.62 82 ASP A CA 1
ATOM 666 C C . ASP A 1 82 ? 15.613 5.825 -25.355 1.00 53.62 82 ASP A C 1
ATOM 668 O O . ASP A 1 82 ? 15.330 5.692 -26.540 1.00 53.62 82 ASP A O 1
ATOM 672 N N . THR A 1 83 ? 15.372 6.964 -24.705 1.00 54.34 83 THR A N 1
ATOM 673 C CA . THR A 1 83 ? 14.974 8.214 -25.368 1.00 54.34 83 THR A CA 1
ATOM 674 C C . THR A 1 83 ? 16.185 9.068 -25.742 1.00 54.34 83 THR A C 1
ATOM 676 O O . THR A 1 83 ? 16.010 10.229 -26.104 1.00 54.34 83 THR A O 1
ATOM 679 N N . LEU A 1 84 ? 17.407 8.551 -25.559 1.00 52.19 84 LEU A N 1
ATOM 680 C CA . LEU A 1 84 ? 18.651 9.256 -25.868 1.00 52.19 84 LEU A CA 1
ATOM 681 C C . LEU A 1 84 ? 19.239 8.835 -27.216 1.00 52.19 84 LEU A C 1
ATOM 683 O O . LEU A 1 84 ? 19.959 9.629 -27.811 1.00 52.19 84 LEU A O 1
ATOM 687 N N . THR A 1 85 ? 18.927 7.640 -27.716 1.00 55.44 85 THR A N 1
ATOM 688 C CA . THR A 1 85 ? 19.217 7.258 -29.101 1.00 55.44 85 THR A CA 1
ATOM 689 C C . THR A 1 85 ? 18.075 7.705 -30.006 1.00 55.44 85 THR A C 1
ATOM 691 O O . THR A 1 85 ? 17.031 7.060 -30.110 1.00 55.44 85 THR A O 1
ATOM 694 N N . ASP A 1 86 ? 18.263 8.836 -30.687 1.00 57.88 86 ASP A N 1
ATOM 695 C CA . ASP A 1 86 ? 17.474 9.108 -31.885 1.00 57.88 86 ASP A CA 1
ATOM 696 C C . ASP A 1 86 ? 17.813 8.001 -32.907 1.00 57.88 86 ASP A C 1
ATOM 698 O O . ASP A 1 86 ? 18.996 7.764 -33.172 1.00 57.88 86 ASP A O 1
ATOM 702 N N . PRO A 1 87 ? 16.841 7.287 -33.501 1.00 61.62 87 PRO A N 1
ATOM 703 C CA . PRO A 1 87 ? 17.129 6.343 -34.582 1.00 61.62 87 PRO A CA 1
ATOM 704 C C . PRO A 1 87 ? 17.896 6.986 -35.755 1.00 61.62 87 PRO A C 1
ATOM 706 O O . PRO A 1 87 ? 18.564 6.276 -36.508 1.00 61.62 87 PRO A O 1
ATOM 709 N N . ALA A 1 88 ? 17.850 8.316 -35.904 1.00 61.03 88 ALA A N 1
ATOM 710 C CA . ALA A 1 88 ? 18.698 9.053 -36.838 1.00 61.03 88 ALA A CA 1
ATOM 711 C C . ALA A 1 88 ? 20.191 9.060 -36.442 1.00 61.03 88 ALA A C 1
ATOM 713 O O . ALA A 1 88 ? 21.050 9.021 -37.327 1.00 61.03 88 ALA A O 1
ATOM 714 N N . ASP A 1 89 ? 20.510 9.061 -35.144 1.00 62.78 89 ASP A N 1
ATOM 715 C CA . ASP A 1 89 ? 21.889 9.021 -34.643 1.00 62.78 89 ASP A CA 1
ATOM 716 C C . ASP A 1 89 ? 22.525 7.644 -34.872 1.00 62.78 89 ASP A C 1
ATOM 718 O O . ASP A 1 89 ? 23.690 7.562 -35.264 1.00 62.78 89 ASP A O 1
ATOM 722 N N . GLU A 1 90 ? 21.756 6.556 -34.747 1.00 64.12 90 GLU A N 1
ATOM 723 C CA . GLU A 1 90 ? 22.247 5.216 -35.095 1.00 64.12 90 GLU A CA 1
ATOM 724 C C . GLU A 1 90 ? 22.613 5.089 -36.581 1.00 64.12 90 GLU A C 1
ATOM 726 O O . GLU A 1 90 ? 23.609 4.449 -36.928 1.00 64.12 90 GLU A O 1
ATOM 731 N N . GLU A 1 91 ? 21.812 5.671 -37.475 1.00 65.12 91 GLU A N 1
ATOM 732 C CA . GLU A 1 91 ? 22.075 5.648 -38.917 1.00 65.12 91 GLU A CA 1
ATOM 733 C C . GLU A 1 91 ? 23.298 6.514 -39.266 1.00 65.12 91 GLU A C 1
ATOM 735 O O . GLU A 1 91 ? 24.152 6.113 -40.064 1.00 65.12 91 GLU A O 1
ATOM 740 N N . ALA A 1 92 ? 23.437 7.671 -38.609 1.00 69.56 92 ALA A N 1
ATOM 741 C CA . ALA A 1 92 ? 24.591 8.551 -38.758 1.00 69.56 92 ALA A CA 1
ATOM 742 C C . ALA A 1 92 ? 25.889 7.895 -38.263 1.00 69.56 92 ALA A C 1
ATOM 744 O O . ALA A 1 92 ? 26.930 8.007 -38.917 1.00 69.56 92 ALA A O 1
ATOM 745 N N . ASP A 1 93 ? 25.847 7.170 -37.147 1.00 70.88 93 ASP A N 1
ATOM 746 C CA . ASP A 1 93 ? 27.017 6.471 -36.619 1.00 70.88 93 ASP A CA 1
ATOM 747 C C . ASP A 1 93 ? 27.376 5.228 -37.442 1.00 70.88 93 ASP A C 1
ATOM 749 O O . ASP A 1 93 ? 28.564 4.965 -37.666 1.00 70.88 93 ASP A O 1
ATOM 753 N N . LYS A 1 94 ? 26.393 4.518 -38.015 1.00 77.75 94 LYS A N 1
ATOM 754 C CA . LYS A 1 94 ? 26.648 3.468 -39.021 1.00 77.75 94 LYS A CA 1
ATOM 755 C C . LYS A 1 94 ? 27.335 4.040 -40.265 1.00 77.75 94 LYS A C 1
ATOM 757 O O . LYS A 1 94 ? 28.306 3.451 -40.746 1.00 77.75 94 LYS A O 1
ATOM 762 N N . ALA A 1 95 ? 26.894 5.200 -40.754 1.00 77.38 95 ALA A N 1
ATOM 763 C CA . ALA A 1 95 ? 27.498 5.870 -41.905 1.00 77.38 95 ALA A CA 1
ATOM 764 C C . ALA A 1 95 ? 28.951 6.306 -41.637 1.00 77.38 95 ALA A C 1
ATOM 766 O O . ALA A 1 95 ? 29.839 5.992 -42.433 1.00 77.38 95 ALA A O 1
ATOM 767 N N . LYS A 1 96 ? 29.221 6.943 -40.488 1.00 79.25 96 LYS A N 1
ATOM 768 C CA . LYS A 1 96 ? 30.588 7.313 -40.072 1.00 79.25 96 LYS A CA 1
ATOM 769 C C . LYS A 1 96 ? 31.486 6.089 -39.917 1.00 79.25 96 LYS A C 1
ATOM 771 O O . LYS A 1 96 ? 32.639 6.110 -40.334 1.00 79.25 96 LYS A O 1
ATOM 776 N N . THR A 1 97 ? 30.963 5.004 -39.349 1.00 81.88 97 THR A N 1
ATOM 777 C CA . THR A 1 97 ? 31.720 3.756 -39.177 1.00 81.88 97 THR A CA 1
ATOM 778 C C . THR A 1 97 ? 32.117 3.155 -40.528 1.00 81.88 97 THR A C 1
ATOM 780 O O . THR A 1 97 ? 33.259 2.727 -40.696 1.00 81.88 97 THR A O 1
ATOM 783 N N . LEU A 1 98 ? 31.218 3.174 -41.520 1.00 83.44 98 LEU A N 1
ATOM 784 C CA . LEU A 1 98 ? 31.532 2.750 -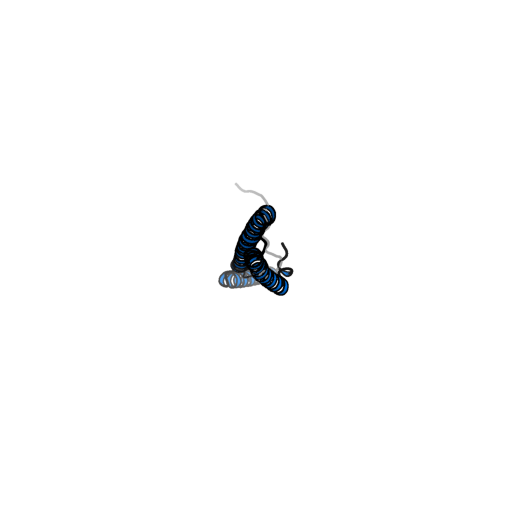42.889 1.00 83.44 98 LEU A CA 1
ATOM 785 C C . LEU A 1 98 ? 32.581 3.650 -43.555 1.00 83.44 98 LEU A C 1
ATOM 787 O O . LEU A 1 98 ? 33.451 3.157 -44.273 1.00 83.44 98 LEU A O 1
ATOM 791 N N . GLU A 1 99 ? 32.523 4.959 -43.320 1.00 82.56 99 GLU A N 1
ATOM 792 C CA . GLU A 1 99 ? 33.506 5.909 -43.843 1.00 82.56 99 GLU A CA 1
ATOM 793 C C . GLU A 1 99 ? 34.897 5.69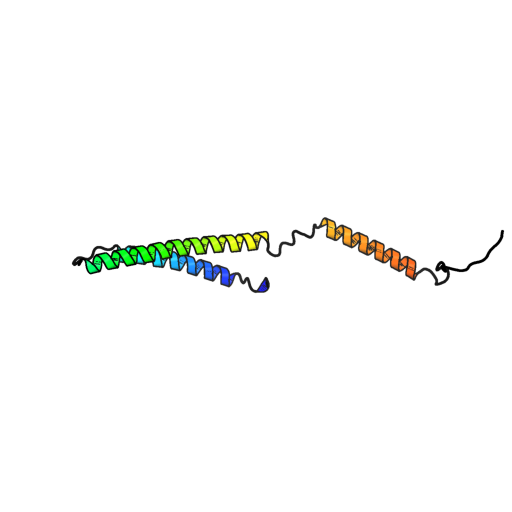1 -43.228 1.00 82.56 99 GLU A C 1
ATOM 795 O O . GLU A 1 99 ? 35.890 5.601 -43.953 1.00 82.56 99 GLU A O 1
ATOM 800 N N . ILE A 1 100 ? 34.964 5.495 -41.909 1.00 82.88 100 ILE A N 1
ATOM 801 C CA . ILE A 1 100 ? 36.202 5.159 -41.195 1.00 82.88 100 ILE A CA 1
ATOM 802 C C . ILE A 1 100 ? 36.773 3.831 -41.708 1.00 82.88 100 ILE A C 1
ATOM 804 O O . ILE A 1 100 ? 37.974 3.741 -41.961 1.00 82.88 100 ILE A O 1
ATOM 808 N N . ALA A 1 101 ? 35.936 2.813 -41.925 1.00 83.75 101 ALA A N 1
ATOM 809 C CA . ALA A 1 101 ? 36.377 1.533 -42.477 1.00 83.75 101 ALA A CA 1
ATOM 810 C C . ALA A 1 101 ? 37.002 1.688 -43.876 1.00 83.75 101 ALA A C 1
ATOM 812 O O . ALA A 1 101 ? 38.065 1.122 -44.134 1.00 83.75 101 ALA A O 1
ATOM 813 N N . ARG A 1 102 ? 36.409 2.515 -44.750 1.00 81.50 102 ARG A N 1
ATOM 814 C CA . ARG A 1 102 ? 36.979 2.836 -46.073 1.00 81.50 102 ARG A CA 1
ATOM 815 C C . ARG A 1 102 ? 38.314 3.574 -45.974 1.00 81.50 102 ARG A C 1
ATOM 817 O O . ARG A 1 102 ? 39.236 3.285 -46.735 1.00 81.50 102 ARG A O 1
ATOM 824 N N . LEU A 1 103 ? 38.437 4.520 -45.044 1.00 83.31 103 LEU A N 1
ATOM 825 C CA . LEU A 1 103 ? 39.693 5.232 -44.782 1.00 83.31 103 LEU A CA 1
ATOM 826 C C . LEU A 1 103 ? 40.794 4.275 -44.309 1.00 83.31 103 LEU A C 1
ATOM 828 O O . LEU A 1 103 ? 41.917 4.347 -44.805 1.00 83.31 103 LEU A O 1
ATOM 832 N N . ILE A 1 104 ? 40.468 3.339 -43.414 1.00 82.81 104 ILE A N 1
ATOM 833 C CA . ILE A 1 104 ? 41.402 2.308 -42.939 1.00 82.81 104 ILE A CA 1
ATOM 834 C C . ILE A 1 104 ? 41.821 1.382 -44.083 1.00 82.81 104 ILE A C 1
ATOM 836 O O . ILE A 1 104 ? 43.008 1.101 -44.224 1.00 82.81 104 ILE A O 1
ATOM 840 N N . GLU A 1 105 ? 40.889 0.944 -44.930 1.00 81.31 105 GLU A N 1
ATOM 841 C CA . GLU A 1 105 ? 41.196 0.121 -46.106 1.00 81.31 105 GLU A CA 1
ATOM 842 C C . GLU A 1 105 ? 42.124 0.859 -47.083 1.00 81.31 105 GLU A C 1
ATOM 844 O O . GLU A 1 105 ? 43.114 0.300 -47.560 1.00 81.31 105 GLU A O 1
ATOM 849 N N . THR A 1 106 ? 41.876 2.150 -47.312 1.00 80.00 106 THR A N 1
ATOM 850 C CA . THR A 1 106 ? 42.720 2.996 -48.169 1.00 80.00 106 THR A CA 1
ATOM 851 C C . THR A 1 106 ? 44.133 3.150 -47.592 1.00 80.00 106 THR A C 1
ATOM 853 O O . THR A 1 106 ? 45.117 3.062 -48.327 1.00 80.00 106 THR A O 1
ATOM 856 N N . LEU A 1 107 ? 44.252 3.330 -46.273 1.00 77.06 107 LEU A N 1
ATOM 857 C CA . LEU A 1 107 ? 45.538 3.407 -45.572 1.00 77.06 107 LEU A CA 1
ATOM 858 C C . LEU A 1 107 ? 46.278 2.063 -45.552 1.00 77.06 107 LEU A C 1
ATOM 860 O O . LEU A 1 107 ? 47.495 2.041 -45.701 1.00 77.06 107 LEU A O 1
ATOM 864 N N . ALA A 1 108 ? 45.561 0.947 -45.415 1.00 77.12 108 ALA A N 1
ATOM 865 C CA . ALA A 1 108 ? 46.133 -0.398 -45.426 1.00 77.12 108 ALA A CA 1
ATOM 866 C C . ALA A 1 108 ? 46.605 -0.835 -46.824 1.00 77.12 108 ALA A C 1
ATOM 868 O O . ALA A 1 108 ? 47.544 -1.620 -46.942 1.00 77.12 108 ALA A O 1
ATOM 869 N N . THR A 1 109 ? 45.972 -0.316 -47.880 1.00 74.94 109 THR A N 1
ATOM 870 C CA . THR A 1 109 ? 46.325 -0.610 -49.280 1.00 74.94 109 THR A CA 1
ATOM 871 C C . THR A 1 109 ? 47.446 0.304 -49.800 1.00 74.94 109 THR A C 1
ATOM 873 O O . THR A 1 109 ? 48.069 0.005 -50.821 1.00 74.94 109 THR A O 1
ATOM 876 N N . MET A 1 110 ? 47.754 1.404 -49.100 1.00 65.38 110 MET A N 1
ATOM 877 C CA . MET A 1 110 ? 48.900 2.257 -49.419 1.00 65.38 110 MET A CA 1
ATOM 878 C C . MET A 1 110 ? 50.222 1.560 -49.039 1.00 65.38 110 MET A C 1
ATOM 880 O O . MET A 1 110 ? 50.408 1.175 -47.884 1.00 65.38 110 MET A O 1
ATOM 884 N N . PRO A 1 111 ? 51.181 1.402 -49.971 1.00 61.56 111 PRO A N 1
ATOM 885 C CA . PRO A 1 111 ? 52.476 0.813 -49.649 1.00 61.56 111 PRO A CA 1
ATOM 886 C C . PRO A 1 111 ? 53.308 1.738 -48.731 1.00 61.56 111 PRO A C 1
ATOM 888 O O . PRO A 1 111 ? 53.137 2.958 -48.785 1.00 61.56 111 PRO A O 1
ATOM 891 N N . PRO A 1 112 ? 54.266 1.208 -47.935 1.00 57.91 112 PRO A N 1
ATOM 892 C CA . PRO A 1 112 ? 54.931 1.900 -46.814 1.00 57.91 112 PRO A CA 1
ATOM 893 C C . PRO A 1 112 ? 55.945 2.986 -47.213 1.00 57.91 112 PRO A C 1
ATOM 895 O O . PRO A 1 112 ? 56.961 3.183 -46.547 1.00 57.91 112 PRO A O 1
ATOM 898 N N . LYS A 1 113 ? 55.741 3.668 -48.338 1.00 55.59 113 LYS A N 1
ATOM 899 C CA . LYS A 1 113 ? 56.698 4.629 -48.878 1.00 55.59 113 LYS A CA 1
ATOM 900 C C . LYS A 1 113 ? 55.989 5.892 -49.326 1.00 55.59 113 LYS A C 1
ATOM 902 O O . LYS A 1 113 ? 55.971 6.177 -50.511 1.00 55.59 113 LYS A O 1
ATOM 907 N N . LEU A 1 114 ? 55.390 6.594 -48.364 1.00 54.09 114 LEU A N 1
ATOM 908 C CA . LEU A 1 114 ? 55.031 8.022 -48.408 1.00 54.09 114 LEU A CA 1
ATOM 909 C C . LEU A 1 114 ? 54.486 8.481 -47.037 1.00 54.09 114 LEU A C 1
ATOM 911 O O . LEU A 1 114 ? 53.524 9.235 -46.954 1.00 54.09 114 LEU A O 1
ATOM 915 N N . LEU A 1 115 ? 55.097 8.033 -45.933 1.00 50.41 115 LEU A N 1
ATOM 916 C CA . LEU A 1 115 ? 54.928 8.749 -44.666 1.00 50.41 115 LEU A CA 1
ATOM 917 C C . LEU A 1 115 ? 55.726 10.056 -44.788 1.00 50.41 115 LEU A C 1
ATOM 919 O O . LEU A 1 115 ? 56.927 9.974 -45.071 1.00 50.41 115 LEU A O 1
ATOM 923 N N . PRO A 1 116 ? 55.115 11.242 -44.615 1.00 49.09 116 PRO A N 1
ATOM 924 C CA . PRO A 1 116 ? 55.871 12.479 -44.514 1.00 49.09 116 PRO A CA 1
ATOM 925 C C . PRO A 1 116 ? 56.780 12.352 -43.291 1.00 49.09 116 PRO A C 1
ATOM 927 O O . PRO A 1 116 ? 56.301 12.266 -42.162 1.00 49.09 116 PRO A O 1
ATOM 930 N N . GLN A 1 117 ? 58.090 12.253 -43.521 1.00 47.34 117 GLN A N 1
ATOM 931 C CA . GLN A 1 117 ? 59.060 12.384 -42.445 1.00 47.34 117 GLN A CA 1
ATOM 932 C C . GLN A 1 117 ? 59.070 13.846 -42.028 1.00 47.34 117 GLN A C 1
ATOM 934 O O . GLN A 1 117 ? 59.515 14.717 -42.774 1.00 47.34 117 GLN A O 1
ATOM 939 N N . ASP A 1 118 ? 58.547 14.092 -40.839 1.00 50.84 118 ASP A N 1
ATOM 940 C CA . ASP A 1 118 ? 58.744 15.345 -40.145 1.00 50.84 118 ASP A CA 1
ATOM 941 C C . ASP A 1 118 ? 60.228 15.439 -39.745 1.00 50.84 118 ASP A C 1
ATOM 943 O O . ASP A 1 118 ? 60.740 14.591 -39.011 1.00 50.84 118 ASP A O 1
ATOM 947 N N . GLY A 1 119 ? 60.920 16.460 -40.260 1.00 51.34 119 GLY A N 1
ATOM 948 C CA . GLY A 1 119 ? 62.203 16.938 -39.737 1.00 51.34 119 GLY A CA 1
ATOM 949 C C . GLY A 1 119 ? 63.489 16.476 -40.440 1.00 51.34 119 GLY A C 1
ATOM 950 O O . GLY A 1 119 ? 64.115 15.506 -40.027 1.00 51.34 119 GLY A O 1
ATOM 951 N N . ALA A 1 120 ? 63.999 17.297 -41.366 1.00 39.88 120 ALA A N 1
ATOM 952 C CA . ALA A 1 120 ? 65.441 17.508 -41.538 1.00 39.88 120 ALA A CA 1
ATOM 953 C C . ALA A 1 120 ? 65.716 18.919 -42.091 1.00 39.88 120 ALA A C 1
ATOM 955 O O . ALA A 1 120 ? 65.052 19.390 -43.009 1.00 39.88 120 ALA A O 1
ATOM 956 N N . ARG A 1 121 ? 66.658 19.594 -41.429 1.00 46.16 121 ARG A N 1
ATOM 957 C CA . ARG A 1 121 ? 67.127 20.976 -41.600 1.00 46.16 121 ARG A CA 1
ATOM 958 C C . ARG A 1 121 ? 67.988 21.164 -42.861 1.00 46.16 121 ARG A C 1
ATOM 960 O O . ARG A 1 121 ? 68.364 20.185 -43.488 1.00 46.16 121 ARG A O 1
ATOM 967 N N . GLU A 1 122 ? 68.405 22.427 -43.037 1.00 39.88 122 GLU A N 1
ATOM 968 C CA . GLU A 1 122 ? 69.489 22.966 -43.891 1.00 39.88 122 GLU A CA 1
ATOM 969 C C . GLU A 1 122 ? 68.978 23.418 -45.271 1.00 39.88 122 GLU A C 1
ATOM 971 O O . GLU A 1 122 ? 68.379 22.642 -45.995 1.00 39.88 122 GLU A O 1
ATOM 976 N N . GLY A 1 123 ? 69.079 24.670 -45.718 1.00 43.56 123 GLY A N 1
ATOM 977 C CA . GLY A 1 123 ? 69.875 25.821 -45.309 1.00 43.56 123 GLY A CA 1
ATOM 978 C C . GLY A 1 123 ? 70.459 26.427 -46.585 1.00 43.56 123 GLY A C 1
ATOM 979 O O . GLY A 1 123 ? 71.418 25.874 -47.096 1.00 43.56 123 GLY A O 1
ATOM 980 N N . GLU A 1 124 ? 69.884 27.515 -47.109 1.00 37.75 124 GLU A N 1
ATOM 981 C CA . GLU A 1 124 ? 70.550 28.398 -48.085 1.00 37.75 124 GLU A CA 1
ATOM 982 C C . GLU A 1 124 ? 69.773 29.717 -48.241 1.00 37.75 124 GLU A C 1
ATOM 984 O O . GLU A 1 124 ? 68.782 29.788 -48.964 1.00 37.75 124 GLU A O 1
ATOM 989 N N . THR A 1 125 ? 70.198 30.733 -47.485 1.00 36.38 125 THR A N 1
ATOM 990 C CA . THR A 1 125 ? 70.635 32.061 -47.967 1.00 36.38 125 THR A CA 1
ATOM 991 C C . THR A 1 125 ? 71.478 32.707 -46.880 1.00 36.38 125 THR A C 1
ATOM 993 O O . THR A 1 125 ? 70.997 32.704 -45.722 1.00 36.38 125 THR A O 1
#

Secondary structure (DSSP, 8-state):
--GGG--HHHHHHHHHHHHHHHHHHHHHHHHHTSPPSS--HHHHHHHHHHHHHHHHHHHHHHHHHHHHHHHHHHHHHSSS---S--HHHHHHHHHHHHHHHHHHHHHHHS-SS------------

InterPro domains:
  IPR009332 Mediator of RNA polymerase II transcription subunit 22 [PF06179] (13-107)